Protein AF-A0A2P8VDU9-F1 (afdb_monomer_lite)

Secondary structure (DSSP, 8-state):
-------PPPHHHHHHHHHHHHHHHHHHHHHHHHHHHHTT-HHHHHHHHHHHHHHHHHHHHHHHHHTT--

Foldseek 3Di:
DPPPPCPPPDPVLVVVLVCLQVVLLVQLQVQLCVVCVVVVHSPRSNVRSNVRSNVRSVVVSVCSNVVVPD

Radius of gyration: 16.65 Å; chains: 1; bounding box: 55×16×37 Å

Structure (mmCIF, N/CA/C/O backbone):
data_AF-A0A2P8VDU9-F1
#
_entry.id   AF-A0A2P8VDU9-F1
#
loop_
_atom_site.group_PDB
_atom_site.id
_atom_site.type_symbol
_atom_site.label_atom_id
_atom_site.label_alt_id
_atom_site.label_comp_id
_atom_site.label_asym_id
_atom_site.label_entity_id
_atom_site.label_seq_id
_atom_site.pdbx_PDB_ins_code
_atom_site.Cartn_x
_atom_site.Cartn_y
_atom_site.Cartn_z
_atom_site.occupancy
_atom_site.B_iso_or_equiv
_atom_site.auth_seq_id
_atom_site.auth_comp_id
_atom_site.auth_asym_id
_atom_site.auth_atom_id
_atom_site.pdbx_PDB_model_num
ATOM 1 N N . MET A 1 1 ? -41.590 -2.463 18.292 1.00 48.12 1 MET A N 1
ATOM 2 C CA . MET A 1 1 ? -40.337 -1.729 18.562 1.00 48.12 1 MET A CA 1
ATOM 3 C C . MET A 1 1 ? -39.288 -2.250 17.594 1.00 48.12 1 MET A C 1
ATOM 5 O O . MET A 1 1 ? -38.850 -3.381 17.790 1.00 48.12 1 MET A O 1
ATOM 9 N N . PRO A 1 2 ? -38.955 -1.525 16.515 1.00 46.22 2 PRO A N 1
ATOM 10 C CA . PRO A 1 2 ? -37.783 -1.868 15.724 1.00 46.22 2 PRO A CA 1
ATOM 11 C C . PRO A 1 2 ? -36.553 -1.592 16.592 1.00 46.22 2 PRO A C 1
ATOM 13 O O . PRO A 1 2 ? -36.451 -0.547 17.232 1.00 46.22 2 PRO A O 1
ATOM 16 N N . LYS A 1 3 ? -35.675 -2.585 16.706 1.00 52.12 3 LYS A N 1
ATOM 17 C CA . LYS A 1 3 ? -34.369 -2.438 17.339 1.00 52.12 3 LYS A CA 1
ATOM 18 C C . LYS A 1 3 ? -33.451 -1.817 16.297 1.00 52.12 3 LYS A C 1
ATOM 20 O O . LYS A 1 3 ? -32.830 -2.538 15.519 1.00 52.12 3 LYS A O 1
ATOM 25 N N . ASP A 1 4 ? -33.427 -0.490 16.269 1.00 51.88 4 ASP A N 1
ATOM 26 C CA . ASP A 1 4 ? -32.464 0.297 15.503 1.00 51.88 4 ASP A CA 1
ATOM 27 C C . ASP A 1 4 ? -31.093 0.146 16.173 1.00 51.88 4 ASP A C 1
ATOM 29 O O . ASP A 1 4 ? -30.581 1.031 16.856 1.00 51.88 4 ASP A O 1
ATOM 33 N N . ASN A 1 5 ? -30.502 -1.035 16.012 1.00 55.53 5 ASN A N 1
ATOM 34 C CA . ASN A 1 5 ? -29.122 -1.325 16.376 1.00 55.53 5 ASN A CA 1
ATOM 35 C C . ASN A 1 5 ? -28.210 -0.769 15.273 1.00 55.53 5 ASN A C 1
ATOM 37 O O . ASN A 1 5 ? -27.363 -1.475 14.730 1.00 55.53 5 ASN A O 1
ATOM 41 N N . ASP A 1 6 ? -28.423 0.490 14.896 1.00 58.62 6 ASP A N 1
ATOM 42 C CA . ASP A 1 6 ? -27.542 1.236 14.012 1.00 58.62 6 ASP A CA 1
ATOM 43 C C . ASP A 1 6 ? -26.331 1.679 14.834 1.00 58.62 6 ASP A C 1
ATOM 45 O O . ASP A 1 6 ? -26.183 2.847 15.204 1.00 58.62 6 ASP A O 1
ATOM 49 N N . SER A 1 7 ? -25.443 0.730 15.127 1.00 59.22 7 SER A N 1
ATOM 50 C CA . SER A 1 7 ? -24.090 0.998 15.615 1.00 59.22 7 SER A CA 1
ATOM 51 C C . SER A 1 7 ? -23.297 1.675 14.494 1.00 59.22 7 SER A C 1
ATOM 53 O O . SER A 1 7 ? -22.416 1.082 13.872 1.00 59.22 7 SER A O 1
ATOM 55 N N . LYS A 1 8 ? -23.654 2.921 14.162 1.00 59.62 8 LYS A N 1
ATOM 56 C CA . LYS A 1 8 ? -22.872 3.754 13.251 1.00 59.62 8 LYS A CA 1
ATOM 57 C C . LYS A 1 8 ? -21.474 3.866 13.856 1.00 59.62 8 LYS A C 1
ATOM 59 O O . LYS A 1 8 ? -21.372 4.247 15.024 1.00 59.62 8 LYS A O 1
ATOM 64 N N . PRO A 1 9 ? -20.406 3.568 13.097 1.00 60.69 9 PRO A N 1
ATOM 65 C CA . PRO A 1 9 ? -19.052 3.713 13.606 1.00 60.69 9 PRO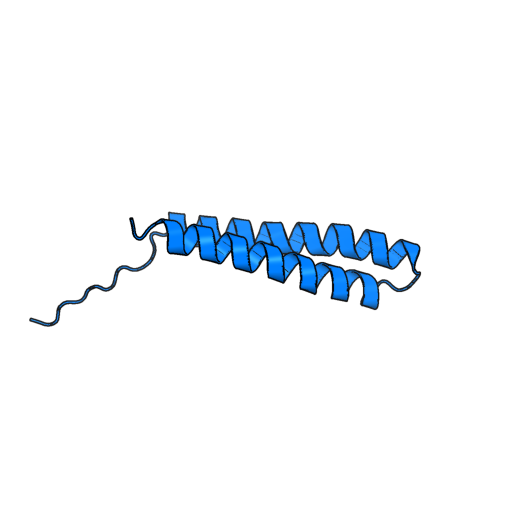 A CA 1
ATOM 66 C C . PRO A 1 9 ? -18.876 5.129 14.136 1.00 60.69 9 PRO A C 1
ATOM 68 O O . PRO A 1 9 ? -19.245 6.104 13.463 1.00 60.69 9 PRO A O 1
ATOM 71 N N . SER A 1 10 ? -18.316 5.246 15.338 1.00 69.25 10 SER A N 1
ATOM 72 C CA . SER A 1 10 ? -17.986 6.551 15.898 1.00 69.25 10 SER A CA 1
ATOM 73 C C . SER A 1 10 ? -17.127 7.321 14.888 1.00 69.25 10 SER A C 1
ATOM 75 O O . SER A 1 10 ? -16.320 6.741 14.151 1.00 69.25 10 SER A O 1
ATOM 77 N N . ARG A 1 11 ? -17.284 8.651 14.815 1.00 73.31 11 ARG A N 1
ATOM 78 C CA . ARG A 1 11 ? -16.457 9.475 13.910 1.00 73.31 11 ARG A CA 1
ATOM 79 C C . ARG A 1 11 ? -14.960 9.196 14.100 1.00 73.31 11 ARG A C 1
ATOM 81 O O . ARG A 1 11 ? -14.227 9.218 13.117 1.00 73.31 11 ARG A O 1
ATOM 88 N N . GLN A 1 12 ? -14.543 8.868 15.325 1.00 75.06 12 GLN A N 1
ATOM 89 C CA . GLN A 1 12 ? -13.181 8.454 15.656 1.00 75.06 12 GLN A CA 1
ATOM 90 C C . GLN A 1 12 ? -12.776 7.126 15.005 1.00 75.06 12 GLN A C 1
ATOM 92 O O . GLN A 1 12 ? -11.721 7.087 14.378 1.00 75.06 12 GLN A O 1
ATOM 97 N N . GLN A 1 13 ? -13.591 6.066 15.069 1.00 70.31 13 GLN A N 1
ATOM 98 C CA . GLN A 1 13 ? -13.289 4.808 14.364 1.00 70.31 13 GLN A CA 1
ATOM 99 C C . GLN A 1 13 ? -13.181 5.017 12.860 1.00 70.31 13 GLN A C 1
ATOM 101 O O . GLN A 1 13 ? -12.228 4.563 12.232 1.00 70.31 13 GLN A O 1
ATOM 106 N N . ARG A 1 14 ? -14.123 5.770 12.286 1.00 72.62 14 ARG A N 1
ATOM 107 C CA . ARG A 1 14 ? -14.138 6.040 10.848 1.00 72.62 14 ARG A CA 1
ATOM 108 C C . ARG A 1 14 ? -12.905 6.836 10.414 1.00 72.62 14 ARG A C 1
ATOM 110 O O . ARG A 1 14 ? -12.315 6.524 9.383 1.00 72.62 14 ARG A O 1
ATOM 117 N N . GLN A 1 15 ? -12.488 7.818 11.216 1.00 80.31 15 GLN A N 1
ATOM 118 C CA . GLN A 1 15 ? -11.244 8.559 11.001 1.00 80.31 15 GLN A CA 1
ATOM 119 C C . GLN A 1 15 ? -10.015 7.659 11.127 1.00 80.31 15 GLN A C 1
ATOM 121 O O . GLN A 1 15 ? -9.133 7.733 10.280 1.00 80.31 15 GLN A O 1
ATOM 126 N N . LYS A 1 16 ? -9.960 6.777 12.129 1.00 78.06 16 LYS A N 1
ATOM 127 C CA . LYS A 1 16 ? -8.808 5.896 12.358 1.00 78.06 16 LYS A CA 1
ATOM 128 C C . LYS A 1 16 ? -8.624 4.904 11.206 1.00 78.06 16 LYS A C 1
ATOM 130 O O . LYS A 1 16 ? -7.521 4.780 10.682 1.00 78.06 16 LYS A O 1
ATOM 135 N N . SER A 1 17 ? -9.706 4.276 10.743 1.00 74.69 17 SER A N 1
ATOM 136 C CA . SER A 1 17 ? -9.691 3.397 9.565 1.00 74.69 17 SER A CA 1
ATOM 137 C C . SER A 1 17 ? -9.284 4.140 8.290 1.00 74.69 17 SER A C 1
ATOM 139 O O . SER A 1 17 ? -8.495 3.618 7.506 1.00 74.69 17 SER A O 1
ATOM 141 N N . LEU A 1 18 ? -9.766 5.375 8.099 1.00 81.12 18 LEU A N 1
ATOM 142 C CA . LEU A 1 18 ? -9.349 6.230 6.982 1.00 81.12 18 LEU A CA 1
ATOM 143 C C . LEU A 1 18 ? -7.860 6.573 7.043 1.00 81.12 18 LEU A C 1
ATOM 145 O O . LEU A 1 18 ? -7.190 6.510 6.020 1.00 81.12 18 LEU A O 1
ATOM 149 N N . VAL A 1 19 ? -7.329 6.890 8.224 1.00 86.44 19 VAL A N 1
ATOM 150 C CA . VAL A 1 19 ? -5.901 7.184 8.409 1.00 86.44 19 VAL A CA 1
ATOM 151 C C . VAL A 1 19 ? -5.043 5.964 8.075 1.00 86.44 19 VAL A C 1
ATOM 153 O O . VAL A 1 19 ? -4.040 6.115 7.384 1.00 86.44 19 VAL A O 1
ATOM 156 N N . PHE A 1 20 ? -5.445 4.756 8.483 1.00 84.38 20 PHE A N 1
ATOM 157 C CA . PHE A 1 20 ? -4.727 3.529 8.110 1.00 84.38 20 PHE A CA 1
ATOM 158 C C . PHE A 1 20 ? -4.779 3.243 6.606 1.00 84.38 20 PHE A C 1
ATOM 160 O O . PHE A 1 20 ? -3.760 2.880 6.019 1.00 84.38 20 PHE A O 1
ATOM 167 N N . LEU A 1 21 ? -5.931 3.457 5.968 1.00 82.81 21 LEU A N 1
ATOM 168 C CA . LEU A 1 21 ? -6.078 3.275 4.525 1.00 82.81 21 LEU A CA 1
ATOM 169 C C . LEU A 1 21 ? -5.237 4.291 3.734 1.00 82.81 21 LEU A C 1
ATOM 171 O O . LEU A 1 21 ? -4.500 3.909 2.827 1.00 82.81 21 LEU A O 1
ATOM 175 N N . ILE A 1 22 ? -5.314 5.574 4.101 1.00 87.44 22 ILE A N 1
ATOM 176 C CA . ILE A 1 22 ? -4.538 6.655 3.477 1.00 87.44 22 ILE A CA 1
ATOM 177 C C . ILE A 1 22 ? -3.042 6.435 3.716 1.00 87.44 22 ILE A C 1
ATOM 179 O O . ILE A 1 22 ? -2.252 6.574 2.785 1.00 87.44 22 ILE A O 1
ATOM 183 N N . 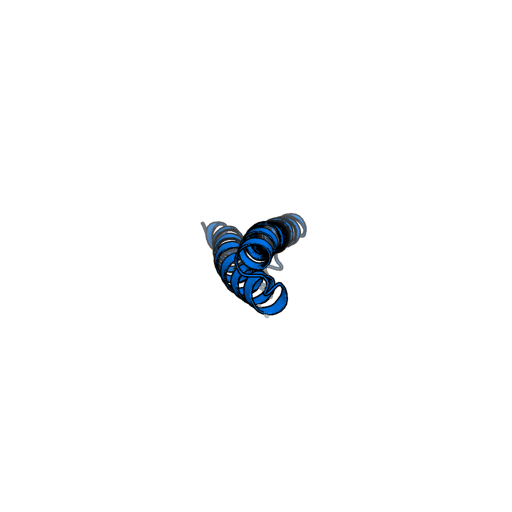GLY A 1 23 ? -2.650 6.046 4.931 1.00 88.00 23 GLY A N 1
ATOM 184 C CA . GLY A 1 23 ? -1.263 5.729 5.266 1.00 88.00 23 GLY A CA 1
ATOM 185 C C . GLY A 1 23 ? -0.717 4.558 4.448 1.00 88.00 23 GLY A C 1
ATOM 186 O O . GLY A 1 23 ? 0.383 4.654 3.907 1.00 88.00 23 GLY A O 1
ATOM 187 N N . GLY A 1 24 ? -1.502 3.487 4.287 1.00 86.62 24 GLY A N 1
ATOM 188 C CA . GLY A 1 24 ? -1.139 2.339 3.453 1.00 86.62 24 GLY A CA 1
ATOM 189 C C . GLY A 1 24 ? -0.987 2.700 1.974 1.00 86.62 24 GLY A C 1
ATOM 190 O O . GLY A 1 24 ? 0.001 2.317 1.348 1.00 86.62 24 GLY A O 1
ATOM 191 N N . LEU A 1 25 ? -1.904 3.505 1.428 1.00 88.56 25 LEU A N 1
ATOM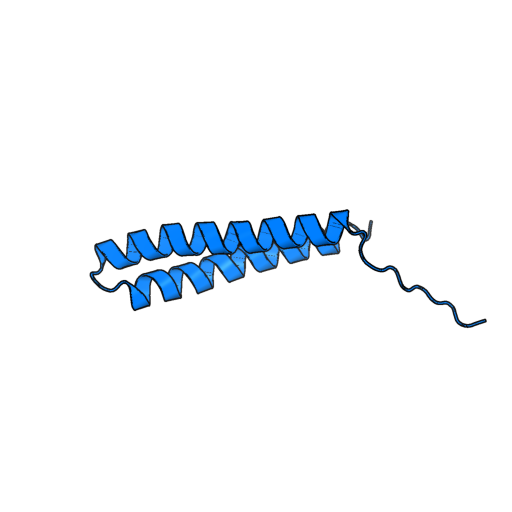 192 C CA . LEU A 1 25 ? -1.806 4.020 0.057 1.00 88.56 25 LEU A CA 1
ATOM 193 C C . LEU A 1 25 ? -0.582 4.921 -0.134 1.00 88.56 25 LEU A C 1
ATOM 195 O O . LEU A 1 25 ? 0.155 4.741 -1.100 1.00 88.56 25 LEU A O 1
ATOM 199 N N . ALA A 1 26 ? -0.333 5.854 0.786 1.00 90.19 26 ALA A N 1
ATOM 200 C CA . ALA A 1 26 ? 0.806 6.764 0.710 1.00 90.19 26 ALA A CA 1
ATOM 201 C C . ALA A 1 26 ? 2.141 6.005 0.757 1.00 90.19 26 ALA A C 1
ATOM 203 O O . ALA A 1 26 ? 3.009 6.240 -0.083 1.00 90.19 26 ALA A O 1
ATOM 204 N N . ALA A 1 27 ? 2.282 5.048 1.681 1.00 89.69 27 ALA A N 1
ATOM 205 C CA . ALA A 1 27 ? 3.461 4.187 1.761 1.00 89.69 27 ALA A CA 1
ATOM 206 C C . ALA A 1 27 ? 3.624 3.330 0.496 1.00 89.69 27 ALA A C 1
ATOM 208 O O . ALA A 1 27 ? 4.725 3.228 -0.046 1.00 89.69 27 ALA A O 1
ATOM 209 N N . GLY A 1 28 ? 2.523 2.774 -0.014 1.00 88.94 28 GLY A N 1
ATOM 210 C CA . GLY A 1 28 ? 2.499 2.010 -1.257 1.00 88.94 28 GLY A CA 1
ATOM 211 C C . GLY A 1 28 ? 2.971 2.816 -2.464 1.00 88.94 28 GLY A C 1
ATOM 212 O O . GLY A 1 28 ? 3.826 2.348 -3.209 1.00 88.94 28 GLY A O 1
ATOM 213 N N . ILE A 1 29 ? 2.484 4.048 -2.634 1.00 91.44 29 ILE A N 1
ATOM 214 C CA . ILE A 1 29 ? 2.927 4.948 -3.711 1.00 91.44 29 ILE A CA 1
ATOM 215 C C . ILE A 1 29 ? 4.412 5.278 -3.559 1.00 91.44 29 ILE A C 1
ATOM 217 O O . ILE A 1 29 ? 5.135 5.249 -4.549 1.00 91.44 29 ILE A O 1
ATOM 221 N N . PHE A 1 30 ? 4.884 5.562 -2.343 1.00 92.25 30 PHE A N 1
ATOM 222 C CA . PHE A 1 30 ? 6.282 5.927 -2.104 1.00 92.25 30 PHE A CA 1
ATOM 223 C C . PHE A 1 30 ? 7.241 4.778 -2.452 1.00 92.25 30 PHE A C 1
ATOM 225 O O . PHE A 1 30 ? 8.217 4.969 -3.179 1.00 92.25 30 PHE A O 1
ATOM 232 N N . ILE A 1 31 ? 6.924 3.563 -1.994 1.00 91.19 31 ILE A N 1
ATOM 233 C CA . ILE A 1 31 ? 7.694 2.350 -2.300 1.00 91.19 31 ILE A CA 1
ATOM 234 C C . ILE A 1 31 ? 7.581 2.014 -3.793 1.00 91.19 31 ILE A C 1
ATOM 236 O O . ILE A 1 31 ? 8.585 1.738 -4.448 1.00 91.19 31 ILE A O 1
ATOM 240 N N . GLY A 1 32 ? 6.372 2.086 -4.350 1.00 90.12 32 GLY A N 1
ATOM 241 C CA . GLY A 1 32 ? 6.101 1.816 -5.759 1.00 90.12 32 GLY A CA 1
ATOM 242 C C . GLY A 1 32 ? 6.814 2.770 -6.708 1.00 90.12 32 GLY A C 1
ATOM 243 O O . GLY A 1 32 ? 7.371 2.330 -7.708 1.00 90.12 32 GLY A O 1
ATOM 244 N N . ALA A 1 33 ? 6.867 4.061 -6.384 1.00 91.06 33 ALA A N 1
ATOM 245 C CA . ALA A 1 33 ? 7.626 5.050 -7.143 1.00 91.06 33 ALA A CA 1
ATOM 246 C C . ALA A 1 33 ? 9.134 4.759 -7.091 1.00 91.06 33 ALA A C 1
ATOM 248 O O . ALA A 1 33 ? 9.803 4.837 -8.119 1.00 91.06 33 ALA A O 1
ATOM 249 N N . GLY A 1 34 ? 9.660 4.347 -5.930 1.00 91.50 34 GLY A N 1
ATOM 250 C CA . GLY A 1 34 ? 11.052 3.906 -5.796 1.00 91.50 34 GLY A CA 1
ATOM 251 C C . GLY A 1 34 ? 11.372 2.687 -6.668 1.00 91.50 34 GLY A C 1
ATOM 252 O O . GLY A 1 34 ? 12.344 2.701 -7.420 1.00 91.50 34 GLY A O 1
ATOM 253 N N . ILE A 1 35 ? 10.517 1.661 -6.640 1.00 91.12 35 ILE A N 1
ATOM 254 C CA . ILE A 1 35 ? 10.659 0.471 -7.495 1.00 91.12 35 ILE A CA 1
ATOM 255 C C . ILE A 1 35 ? 10.533 0.854 -8.976 1.00 91.12 35 ILE A C 1
ATOM 257 O O . ILE A 1 35 ? 11.356 0.441 -9.788 1.00 91.12 35 ILE A O 1
ATOM 261 N N . GLY A 1 36 ? 9.541 1.679 -9.322 1.00 90.44 36 GLY A N 1
ATOM 262 C CA . GLY A 1 36 ? 9.282 2.166 -10.679 1.00 90.44 36 GLY A CA 1
ATOM 263 C C . GLY A 1 36 ? 10.449 2.946 -11.271 1.00 90.44 36 GLY A C 1
ATOM 264 O O . GLY A 1 36 ? 10.752 2.786 -12.453 1.00 90.44 36 GLY A O 1
ATOM 265 N N . PHE A 1 37 ? 11.138 3.731 -10.441 1.00 93.44 37 PHE A N 1
ATOM 266 C CA . PHE A 1 37 ? 12.368 4.420 -10.814 1.00 93.44 37 PHE A CA 1
ATOM 267 C C . PHE A 1 37 ? 13.494 3.432 -11.149 1.00 93.44 37 PHE A C 1
ATOM 269 O O . PHE A 1 37 ? 14.118 3.560 -12.199 1.00 93.44 37 PHE A O 1
ATOM 276 N N . ILE A 1 38 ? 13.703 2.407 -10.313 1.00 93.75 38 ILE A N 1
ATOM 277 C CA . ILE A 1 38 ? 14.744 1.384 -10.524 1.00 93.75 38 ILE A CA 1
ATOM 278 C C . ILE A 1 38 ? 14.520 0.619 -11.836 1.00 93.75 38 ILE A C 1
ATOM 280 O O . ILE A 1 38 ? 15.471 0.355 -12.567 1.00 93.75 38 ILE A O 1
ATOM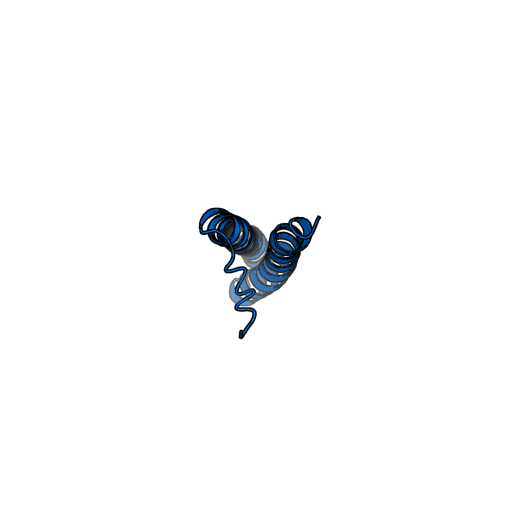 284 N N . ILE A 1 39 ? 13.268 0.290 -12.163 1.00 94.19 39 ILE A N 1
ATOM 285 C CA . ILE A 1 39 ? 12.929 -0.477 -13.374 1.00 94.19 39 ILE A CA 1
ATOM 286 C C . ILE A 1 39 ? 12.641 0.406 -14.601 1.00 94.19 39 ILE A C 1
ATOM 288 O O . ILE A 1 39 ? 12.218 -0.112 -15.632 1.00 94.19 39 ILE A O 1
ATOM 292 N N . SER A 1 40 ? 12.827 1.731 -14.500 1.00 93.31 40 SER A N 1
ATOM 293 C CA . SER A 1 40 ? 12.480 2.717 -15.545 1.00 93.31 40 SER A CA 1
ATOM 294 C C . SER A 1 40 ? 11.028 2.626 -16.046 1.00 93.31 40 SER A C 1
ATOM 296 O O . SER A 1 40 ? 10.707 3.032 -17.162 1.00 93.31 40 SER A O 1
ATOM 298 N N . ASN A 1 41 ? 10.126 2.105 -15.214 1.00 92.19 41 ASN A N 1
ATOM 299 C CA . ASN A 1 41 ? 8.707 1.968 -15.514 1.00 92.19 41 ASN A CA 1
ATOM 300 C C . ASN A 1 41 ? 7.885 2.422 -14.306 1.00 92.19 41 ASN A C 1
ATOM 302 O O . ASN A 1 41 ? 7.469 1.631 -13.456 1.00 92.19 41 ASN A O 1
ATOM 306 N N . MET A 1 42 ? 7.643 3.732 -14.255 1.00 88.88 42 MET A N 1
ATOM 307 C CA . MET A 1 42 ? 6.869 4.370 -13.190 1.00 88.88 42 MET A CA 1
ATOM 308 C C . MET A 1 42 ? 5.434 3.852 -13.114 1.00 88.88 42 MET A C 1
ATOM 310 O O . MET A 1 42 ? 4.913 3.682 -12.017 1.00 88.88 42 MET A O 1
ATOM 314 N N . ALA A 1 43 ? 4.803 3.554 -14.253 1.00 90.75 43 ALA A N 1
ATOM 315 C CA . ALA A 1 43 ? 3.435 3.044 -14.278 1.00 90.75 43 ALA A CA 1
ATOM 316 C C . ALA A 1 43 ? 3.341 1.666 -13.605 1.00 90.75 43 ALA A C 1
ATOM 318 O O . ALA A 1 43 ? 2.473 1.451 -12.759 1.00 90.75 43 ALA A O 1
ATOM 319 N N . ALA A 1 44 ? 4.273 0.760 -13.919 1.00 91.12 44 ALA A N 1
ATOM 320 C CA . ALA A 1 44 ? 4.348 -0.547 -13.273 1.00 91.12 44 ALA A CA 1
ATOM 321 C C . ALA A 1 44 ? 4.701 -0.426 -11.783 1.00 91.12 44 ALA A C 1
ATOM 323 O O . ALA A 1 44 ? 4.054 -1.057 -10.949 1.00 91.12 44 ALA A O 1
ATOM 324 N N . GLY A 1 45 ? 5.674 0.421 -11.434 1.00 89.94 45 GLY A N 1
ATOM 325 C CA . GLY A 1 45 ? 6.075 0.645 -10.045 1.00 89.94 45 GLY A CA 1
ATOM 326 C C . GLY A 1 45 ? 4.945 1.192 -9.174 1.00 89.94 45 GLY A C 1
ATOM 327 O O . GLY A 1 45 ? 4.644 0.622 -8.127 1.00 89.94 45 GLY A O 1
ATOM 328 N N . ILE A 1 46 ? 4.262 2.249 -9.624 1.00 92.06 46 ILE A N 1
ATOM 329 C CA . ILE A 1 46 ? 3.107 2.820 -8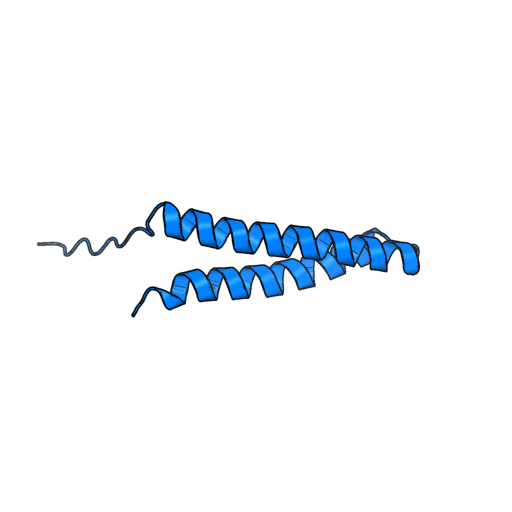.918 1.00 92.06 46 ILE A CA 1
ATOM 330 C C . ILE A 1 46 ? 1.954 1.813 -8.870 1.00 92.06 46 ILE A C 1
ATOM 332 O O . ILE A 1 46 ? 1.318 1.690 -7.828 1.00 92.06 46 ILE A O 1
ATOM 336 N N . GLY A 1 47 ? 1.704 1.057 -9.944 1.00 91.12 47 GLY A N 1
ATOM 337 C CA . GLY A 1 47 ? 0.670 0.018 -9.968 1.00 91.12 47 GLY A CA 1
ATOM 338 C C . GLY A 1 47 ? 0.897 -1.069 -8.913 1.00 91.12 47 GLY A C 1
ATOM 339 O O . GLY A 1 47 ? -0.007 -1.381 -8.138 1.00 91.12 47 GLY A O 1
ATOM 340 N N . VAL A 1 48 ? 2.124 -1.590 -8.823 1.00 90.69 48 VAL A N 1
ATOM 341 C CA . VAL A 1 48 ? 2.517 -2.566 -7.793 1.00 90.69 48 VAL A CA 1
ATOM 342 C C . VAL A 1 48 ? 2.459 -1.938 -6.401 1.00 90.69 48 VAL A C 1
ATOM 344 O O . VAL A 1 48 ? 1.900 -2.529 -5.478 1.00 90.69 48 VAL A O 1
ATOM 347 N N . GLY A 1 49 ? 2.980 -0.722 -6.252 1.00 90.06 49 GLY A N 1
ATOM 348 C CA . GLY A 1 49 ? 2.958 0.017 -4.995 1.00 90.06 49 GLY A CA 1
ATOM 349 C C . GLY A 1 49 ? 1.548 0.263 -4.465 1.00 90.06 49 GLY A C 1
ATOM 350 O O . GLY A 1 49 ? 1.283 0.030 -3.289 1.00 90.06 49 GLY A O 1
ATOM 351 N N . LEU A 1 50 ? 0.619 0.663 -5.334 1.00 90.50 50 LEU A N 1
ATOM 352 C CA . LEU A 1 50 ? -0.792 0.836 -4.999 1.00 90.50 50 LEU A CA 1
ATOM 353 C C . LEU A 1 50 ? -1.453 -0.489 -4.631 1.00 90.50 50 LEU A C 1
ATOM 355 O O . LEU A 1 50 ? -2.172 -0.531 -3.638 1.00 90.50 50 LEU A O 1
ATOM 359 N N . ALA A 1 51 ? -1.200 -1.567 -5.376 1.00 89.69 51 ALA A N 1
ATOM 360 C CA . ALA A 1 51 ? -1.767 -2.880 -5.072 1.00 89.69 51 ALA A CA 1
ATOM 361 C C . ALA A 1 51 ? -1.323 -3.383 -3.686 1.00 89.69 51 ALA A C 1
ATOM 363 O O . ALA A 1 51 ? -2.153 -3.805 -2.878 1.00 89.69 51 ALA A O 1
ATOM 364 N N . VAL A 1 52 ? -0.028 -3.275 -3.378 1.00 89.62 52 VAL A N 1
ATOM 365 C CA . VAL A 1 52 ? 0.531 -3.682 -2.081 1.00 89.62 52 VAL A CA 1
ATOM 366 C C . VAL A 1 52 ? 0.065 -2.745 -0.962 1.00 89.62 52 VAL A C 1
ATOM 368 O O . VAL A 1 52 ? -0.403 -3.209 0.079 1.00 89.62 52 VAL A O 1
ATOM 371 N N . GLY A 1 53 ? 0.133 -1.431 -1.178 1.00 88.12 53 GLY A N 1
ATOM 372 C CA . GLY A 1 53 ? -0.270 -0.420 -0.199 1.00 88.12 53 GLY A CA 1
ATOM 373 C C . GLY A 1 53 ? -1.760 -0.457 0.137 1.00 88.12 53 GLY A C 1
ATOM 374 O O . GLY A 1 53 ? -2.126 -0.366 1.309 1.00 88.12 53 GLY A O 1
ATOM 375 N N . ALA A 1 54 ? -2.624 -0.657 -0.862 1.00 87.69 54 ALA A N 1
ATOM 376 C CA . ALA A 1 54 ? -4.061 -0.828 -0.661 1.00 87.69 54 ALA A CA 1
ATOM 377 C C . ALA A 1 54 ? -4.388 -2.168 0.011 1.00 87.69 54 ALA A C 1
ATOM 379 O O . ALA A 1 54 ? -5.261 -2.206 0.875 1.00 87.69 54 ALA A O 1
ATOM 380 N N . GLY A 1 55 ? -3.671 -3.246 -0.327 1.00 88.19 55 GLY A N 1
ATOM 381 C CA . GLY A 1 55 ? -3.818 -4.539 0.341 1.00 88.19 55 GLY A CA 1
ATOM 382 C C . GLY A 1 55 ? -3.503 -4.445 1.835 1.00 88.19 55 GLY A C 1
ATOM 383 O O . GLY A 1 55 ? -4.346 -4.762 2.673 1.00 88.19 55 GLY A O 1
ATOM 384 N N . ILE A 1 56 ? -2.322 -3.930 2.185 1.00 87.31 56 ILE A N 1
ATOM 385 C 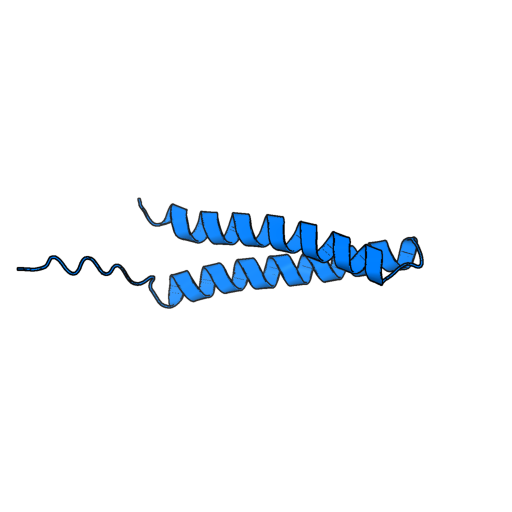CA . ILE A 1 56 ? -1.892 -3.787 3.585 1.00 87.31 56 ILE A CA 1
ATOM 386 C C . ILE A 1 56 ? -2.762 -2.757 4.321 1.00 87.31 56 ILE A C 1
ATOM 388 O O . ILE A 1 56 ? -3.272 -3.040 5.405 1.00 87.31 56 ILE A O 1
ATOM 392 N N . GLY A 1 57 ? -2.978 -1.578 3.731 1.00 82.19 57 GLY A N 1
ATOM 393 C CA . GLY A 1 57 ? -3.787 -0.510 4.323 1.00 82.19 57 GLY A CA 1
ATOM 394 C C . GLY A 1 57 ? -5.246 -0.912 4.528 1.00 82.19 57 GLY A C 1
ATOM 395 O O . GLY A 1 57 ? -5.825 -0.608 5.569 1.00 82.19 57 GLY A O 1
ATOM 396 N N . GLY A 1 58 ? -5.825 -1.649 3.578 1.00 83.00 58 GLY A N 1
ATOM 397 C CA . GLY A 1 58 ? -7.178 -2.191 3.667 1.00 83.00 58 GLY A CA 1
ATOM 398 C C . GLY A 1 58 ? -7.315 -3.246 4.763 1.00 83.00 58 GLY A C 1
ATOM 399 O O . GLY A 1 58 ? -8.252 -3.172 5.556 1.00 83.00 58 GLY A O 1
ATOM 400 N N . VAL A 1 59 ? -6.357 -4.173 4.874 1.00 84.06 59 VAL A N 1
ATOM 401 C CA . VAL A 1 59 ? -6.337 -5.183 5.948 1.00 84.06 59 VAL A CA 1
ATOM 402 C C . VAL A 1 59 ? -6.194 -4.523 7.319 1.00 84.06 59 VAL A C 1
ATOM 404 O O . VAL A 1 59 ? -6.952 -4.843 8.232 1.00 84.06 59 VAL A O 1
ATOM 407 N N . LEU A 1 60 ? -5.284 -3.559 7.477 1.00 81.19 60 LEU A N 1
ATOM 408 C CA . LEU A 1 60 ? -5.105 -2.844 8.745 1.00 81.19 60 LEU A CA 1
ATOM 409 C C . LEU A 1 60 ? -6.323 -1.987 9.110 1.00 81.19 60 LEU A C 1
ATOM 411 O O . LEU A 1 60 ? -6.727 -1.954 10.275 1.00 81.19 60 LEU A O 1
ATOM 415 N N . ALA A 1 61 ? -6.940 -1.329 8.127 1.00 78.75 61 ALA A N 1
ATOM 416 C CA . ALA A 1 61 ? -8.173 -0.577 8.329 1.00 78.75 61 ALA A CA 1
ATOM 417 C C . ALA A 1 61 ? -9.336 -1.497 8.733 1.00 78.75 61 ALA A C 1
ATOM 419 O O . ALA A 1 61 ? -10.087 -1.148 9.646 1.00 78.75 61 ALA A O 1
ATOM 420 N N . ALA A 1 62 ? -9.449 -2.675 8.111 1.00 77.38 62 ALA A N 1
ATOM 421 C CA . ALA A 1 62 ? -10.450 -3.686 8.442 1.00 77.38 62 ALA A CA 1
ATOM 422 C C . ALA A 1 62 ? -10.228 -4.283 9.839 1.00 77.38 62 ALA A C 1
ATOM 424 O O . ALA A 1 62 ? -11.182 -4.410 10.600 1.00 77.38 62 ALA A O 1
ATOM 425 N N . LEU A 1 63 ? -8.979 -4.572 10.220 1.00 76.38 63 LEU A N 1
ATOM 426 C CA . LEU A 1 63 ? -8.630 -5.043 11.565 1.00 76.38 63 LEU A CA 1
ATOM 427 C C . LEU A 1 63 ? -8.898 -3.979 12.635 1.00 76.38 63 LEU A C 1
ATOM 429 O O . LEU A 1 63 ? -9.438 -4.302 13.688 1.00 76.38 63 LEU A O 1
ATOM 433 N N . SER A 1 64 ? -8.587 -2.707 12.364 1.00 69.25 64 SER A N 1
ATOM 434 C CA . SER A 1 64 ? -8.936 -1.600 13.270 1.00 69.25 64 SER A CA 1
ATOM 435 C C . SER A 1 64 ? -10.443 -1.397 13.413 1.00 69.25 64 SER A C 1
ATOM 437 O O . SER A 1 64 ? -10.891 -0.902 14.442 1.00 69.25 64 SER A O 1
ATOM 439 N N . TYR A 1 65 ? -11.221 -1.753 12.393 1.00 66.19 65 TYR A N 1
ATOM 440 C CA . TYR A 1 65 ? -12.676 -1.655 12.432 1.00 66.19 65 TYR A CA 1
ATOM 441 C C . TYR A 1 65 ? -13.316 -2.874 13.123 1.00 66.19 65 TYR A C 1
ATOM 443 O O . TYR A 1 65 ? -14.260 -2.718 13.888 1.00 66.19 65 TYR A O 1
ATOM 451 N N . GLY A 1 66 ? -12.784 -4.082 12.896 1.00 57.12 66 GLY A N 1
ATOM 452 C CA . GLY A 1 66 ? -13.282 -5.337 13.473 1.00 57.12 66 GLY A CA 1
ATOM 453 C C . GLY A 1 66 ? -12.786 -5.644 14.891 1.00 57.12 66 GLY A C 1
ATOM 454 O O . GLY A 1 66 ? -13.454 -6.367 15.623 1.00 57.12 66 GLY A O 1
ATOM 455 N N . GLY A 1 67 ? -11.652 -5.080 15.312 1.00 51.50 67 GLY A N 1
ATOM 456 C CA . GLY A 1 67 ? -11.109 -5.241 16.667 1.00 51.50 67 GLY A CA 1
ATOM 457 C C . GLY A 1 67 ? -11.897 -4.522 17.771 1.00 51.50 67 GLY A C 1
ATOM 458 O O . GLY A 1 67 ? -11.614 -4.749 18.942 1.00 51.50 67 GLY A O 1
ATOM 459 N N . ASP A 1 68 ? -12.876 -3.690 17.405 1.00 51.75 68 ASP A N 1
ATOM 460 C CA . ASP A 1 68 ? -13.755 -2.946 18.321 1.00 51.75 68 ASP A CA 1
ATOM 461 C C . ASP A 1 68 ? -15.074 -3.689 18.637 1.00 51.75 68 ASP A C 1
ATOM 463 O O . ASP A 1 68 ? -15.915 -3.186 19.368 1.00 51.75 68 ASP A O 1
ATOM 467 N N . LEU A 1 69 ? -15.268 -4.906 18.107 1.00 50.12 69 LEU A N 1
ATOM 468 C CA . LEU A 1 69 ? -16.393 -5.794 18.450 1.00 50.12 69 LEU A CA 1
ATOM 469 C C . LEU A 1 69 ? -16.127 -6.636 19.717 1.00 50.12 69 LEU A C 1
ATOM 471 O O . LEU A 1 69 ? -16.592 -7.775 19.801 1.00 50.12 69 LEU A O 1
ATOM 475 N N . LYS A 1 70 ? -15.349 -6.124 20.677 1.00 39.50 70 LYS A N 1
ATOM 476 C CA . LYS A 1 70 ? -14.967 -6.859 21.892 1.00 39.50 70 LYS A CA 1
ATOM 477 C C . LYS A 1 70 ? -15.540 -6.239 23.156 1.00 39.50 70 LYS A C 1
ATOM 479 O O . LYS A 1 70 ? -15.467 -5.000 23.279 1.00 39.50 70 LYS A O 1
#

Sequence (70 aa):
MPKDNDSKPSRQQRQKSLVFLIGGLAAGIFIGAGIGFIISNMAAGIGVGLAVGAGIGGVLAALSYGGDLK

pLDDT: mean 79.0, std 14.76, range [39.5, 94.19]